Protein AF-A0A7X9F334-F1 (afdb_monomer_lite)

Structure (mmCIF, N/CA/C/O backbone):
data_AF-A0A7X9F334-F1
#
_entry.id   AF-A0A7X9F334-F1
#
loop_
_atom_site.group_PDB
_atom_site.id
_atom_site.type_symbol
_atom_site.label_atom_id
_atom_site.label_alt_id
_atom_site.label_comp_id
_atom_site.label_asym_id
_atom_site.label_entity_id
_atom_site.label_seq_id
_atom_site.pdbx_PDB_ins_code
_atom_site.Cartn_x
_atom_site.Cartn_y
_atom_site.Cartn_z
_atom_site.occupancy
_atom_site.B_iso_or_equiv
_atom_site.auth_seq_id
_atom_site.auth_comp_id
_atom_site.auth_asym_id
_atom_site.auth_atom_id
_atom_site.pdbx_PDB_model_num
ATOM 1 N N . PRO A 1 1 ? 2.834 11.180 -16.392 1.00 85.88 1 PRO A N 1
ATOM 2 C CA . PRO A 1 1 ? 3.702 11.197 -15.188 1.00 85.88 1 PRO A CA 1
ATOM 3 C C . PRO A 1 1 ? 3.565 9.926 -14.331 1.00 85.88 1 PRO A C 1
ATOM 5 O O . PRO A 1 1 ? 4.465 9.110 -14.394 1.00 85.88 1 PRO A O 1
ATOM 8 N N . LEU A 1 2 ? 2.439 9.678 -13.640 1.00 90.38 2 LEU A N 1
ATOM 9 C CA . LEU A 1 2 ? 2.293 8.504 -12.752 1.00 90.38 2 LEU A CA 1
ATOM 10 C C . LEU A 1 2 ? 2.286 7.156 -13.491 1.00 90.38 2 LEU A C 1
ATOM 12 O O . LEU A 1 2 ? 3.055 6.263 -13.160 1.00 90.38 2 LEU A O 1
ATOM 16 N N . PHE A 1 3 ? 1.443 7.007 -14.516 1.00 93.62 3 PHE A N 1
ATOM 17 C CA . PHE A 1 3 ? 1.377 5.760 -15.290 1.00 93.62 3 PHE A CA 1
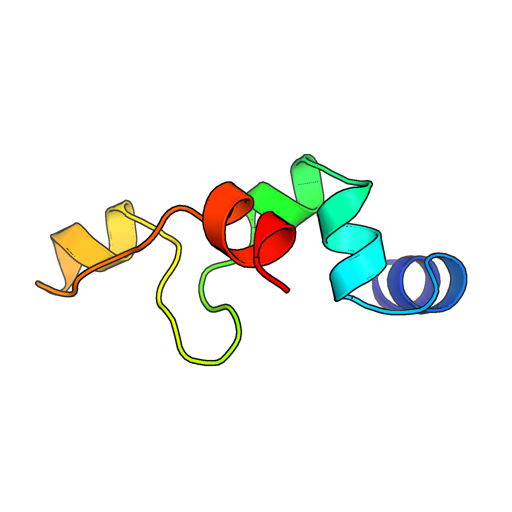ATOM 18 C C . PHE A 1 3 ? 2.697 5.424 -15.991 1.00 93.62 3 PHE A C 1
ATOM 20 O O . PHE A 1 3 ? 3.034 4.253 -16.123 1.00 93.62 3 PHE A O 1
ATOM 27 N N . GLN A 1 4 ? 3.461 6.449 -16.377 1.00 95.88 4 GLN A N 1
ATOM 28 C CA . GLN A 1 4 ? 4.801 6.277 -16.932 1.00 95.88 4 GLN A CA 1
ATOM 29 C C . GLN A 1 4 ? 5.753 5.710 -15.872 1.00 95.88 4 GLN A C 1
ATOM 31 O O . GLN A 1 4 ? 6.403 4.706 -16.128 1.00 95.88 4 GLN A O 1
ATOM 36 N N . SER A 1 5 ? 5.750 6.265 -14.656 1.00 94.00 5 SER A N 1
ATOM 37 C CA . SER A 1 5 ? 6.537 5.735 -13.535 1.00 94.00 5 SER A CA 1
ATOM 38 C C . SER A 1 5 ? 6.142 4.303 -13.161 1.00 94.00 5 SER A C 1
ATOM 40 O O . SER A 1 5 ? 7.006 3.501 -12.827 1.00 94.00 5 SER A O 1
ATOM 42 N N . ILE A 1 6 ? 4.855 3.946 -13.260 1.00 95.25 6 ILE A N 1
ATOM 43 C CA . ILE A 1 6 ? 4.389 2.561 -13.067 1.00 95.25 6 ILE A CA 1
ATOM 44 C C . ILE A 1 6 ? 4.974 1.639 -14.145 1.00 95.25 6 ILE A C 1
ATOM 46 O O . ILE A 1 6 ? 5.444 0.549 -13.823 1.00 95.25 6 ILE A O 1
ATOM 50 N N . ALA A 1 7 ? 4.945 2.063 -15.412 1.00 96.00 7 ALA A N 1
ATOM 51 C CA . ALA A 1 7 ? 5.491 1.286 -16.521 1.00 96.00 7 ALA A CA 1
ATOM 52 C C . ALA A 1 7 ? 7.014 1.103 -16.392 1.00 96.00 7 ALA A C 1
ATOM 54 O O . ALA A 1 7 ? 7.507 -0.014 -16.518 1.00 96.00 7 ALA A O 1
ATOM 55 N N . GLU A 1 8 ? 7.745 2.173 -16.071 1.00 96.00 8 GLU A N 1
ATOM 56 C CA . GLU A 1 8 ? 9.205 2.171 -15.895 1.00 96.00 8 GLU A CA 1
ATOM 57 C C . GLU A 1 8 ? 9.657 1.361 -14.678 1.00 96.00 8 GLU A C 1
ATOM 59 O O . GLU A 1 8 ? 10.682 0.687 -14.733 1.00 96.00 8 GLU A O 1
ATOM 64 N N . ALA A 1 9 ? 8.877 1.373 -13.594 1.00 95.06 9 ALA A N 1
ATOM 65 C CA . ALA A 1 9 ? 9.149 0.552 -12.422 1.00 95.06 9 ALA A CA 1
ATOM 66 C C . ALA A 1 9 ? 8.897 -0.945 -12.670 1.00 95.06 9 ALA A C 1
ATOM 68 O O . ALA A 1 9 ? 9.309 -1.755 -11.852 1.00 95.06 9 ALA A O 1
ATOM 69 N N . GLY A 1 10 ? 8.231 -1.340 -13.763 1.00 94.88 10 GLY A N 1
ATOM 70 C CA . GLY A 1 10 ? 7.858 -2.737 -14.011 1.00 94.88 10 GLY A CA 1
ATOM 71 C C . GLY A 1 10 ? 6.566 -3.165 -13.305 1.00 94.88 10 GLY A C 1
ATOM 72 O O . GLY A 1 10 ? 6.356 -4.349 -13.051 1.00 94.88 10 GLY A O 1
ATOM 73 N N . GLY A 1 11 ? 5.691 -2.208 -12.984 1.00 93.75 11 GLY A N 1
ATOM 74 C CA . GLY A 1 11 ? 4.385 -2.439 -12.373 1.00 93.75 11 GLY A CA 1
ATOM 75 C C . GLY A 1 11 ? 4.184 -1.698 -11.051 1.00 93.75 11 GLY A C 1
ATOM 76 O O . GLY A 1 11 ? 5.116 -1.176 -10.438 1.00 93.75 11 GLY A O 1
ATOM 77 N N . ILE A 1 12 ? 2.930 -1.663 -10.590 1.00 92.50 12 ILE A N 1
ATOM 78 C CA . ILE A 1 12 ? 2.542 -0.889 -9.401 1.00 92.50 12 ILE A CA 1
ATOM 79 C C . ILE A 1 12 ? 3.205 -1.413 -8.125 1.00 92.50 12 ILE A C 1
ATOM 81 O O . ILE A 1 12 ? 3.685 -0.623 -7.323 1.00 92.50 12 ILE A O 1
ATOM 85 N N . THR A 1 13 ? 3.310 -2.732 -7.957 1.00 92.44 13 THR A N 1
ATOM 86 C CA . THR A 1 13 ? 3.957 -3.330 -6.780 1.00 92.44 13 THR A CA 1
ATOM 87 C C . THR A 1 13 ? 5.418 -2.909 -6.674 1.00 92.44 13 THR A C 1
ATOM 89 O O . THR A 1 13 ? 5.893 -2.590 -5.587 1.00 92.44 13 THR A O 1
ATOM 92 N N . GLN A 1 14 ? 6.122 -2.853 -7.806 1.00 94.19 14 GLN A N 1
ATOM 93 C CA . GLN A 1 14 ? 7.524 -2.461 -7.829 1.00 94.19 14 GLN A CA 1
ATOM 94 C C . GLN A 1 14 ? 7.691 -0.960 -7.564 1.00 94.19 14 GLN A C 1
ATOM 96 O O . GLN A 1 14 ? 8.591 -0.565 -6.824 1.00 94.19 14 GLN A O 1
ATOM 101 N N . LEU A 1 15 ? 6.771 -0.129 -8.063 1.00 95.12 15 LEU A N 1
ATOM 102 C CA . LEU A 1 15 ? 6.726 1.289 -7.707 1.00 95.12 15 LEU A CA 1
ATOM 103 C C . LEU A 1 15 ? 6.496 1.490 -6.198 1.00 95.12 15 LEU A C 1
ATOM 105 O O . LEU A 1 15 ? 7.199 2.279 -5.581 1.00 95.12 15 LEU A O 1
ATOM 109 N N . LEU A 1 16 ? 5.583 0.736 -5.577 1.00 94.38 16 LEU A N 1
ATOM 110 C CA . LEU A 1 16 ? 5.310 0.812 -4.133 1.00 94.38 16 LEU A CA 1
ATOM 111 C C . LEU A 1 16 ? 6.491 0.355 -3.260 1.00 94.38 16 LEU A C 1
ATOM 113 O O . LEU A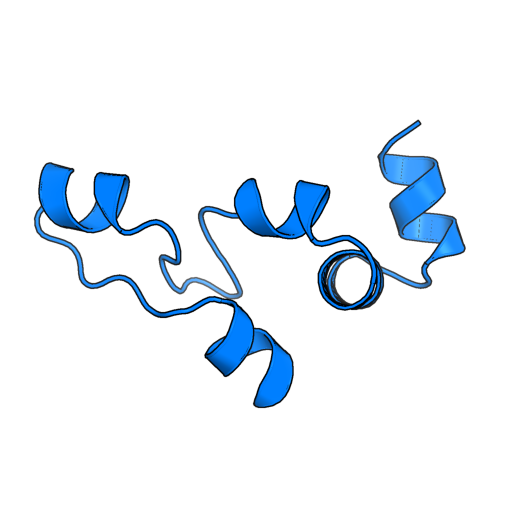 1 16 ? 6.702 0.888 -2.164 1.00 94.38 16 LEU A O 1
ATOM 117 N N . LYS A 1 17 ? 7.274 -0.622 -3.737 1.00 91.62 17 LYS A N 1
ATOM 118 C CA . LYS A 1 17 ? 8.516 -1.066 -3.082 1.00 91.62 17 LYS A CA 1
ATOM 119 C C . LYS A 1 17 ? 9.576 0.043 -3.091 1.00 91.62 17 LYS A C 1
ATOM 121 O O . LYS A 1 17 ? 10.254 0.227 -2.083 1.00 91.62 17 LYS A O 1
ATOM 126 N N . ASN A 1 18 ? 9.655 0.816 -4.173 1.00 91.75 18 ASN A N 1
ATOM 127 C CA . ASN A 1 18 ? 10.744 1.768 -4.406 1.00 91.75 18 ASN A CA 1
ATOM 128 C C . ASN A 1 18 ? 10.416 3.225 -4.039 1.00 91.75 18 ASN A C 1
ATOM 130 O O . ASN A 1 18 ?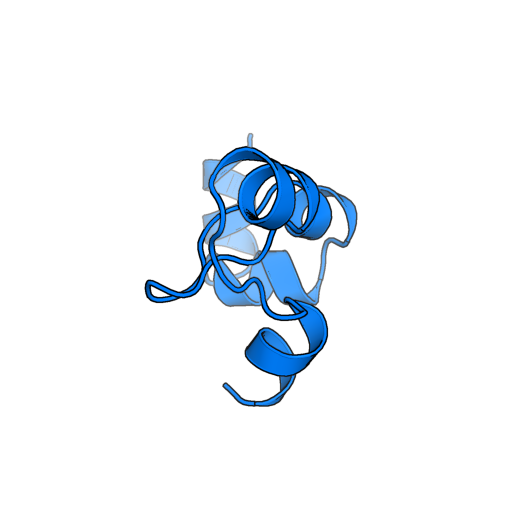 11.338 3.999 -3.798 1.00 91.75 18 ASN A O 1
ATOM 134 N N . ASP A 1 19 ? 9.136 3.603 -3.982 1.00 93.44 19 ASP A N 1
ATOM 135 C CA . ASP A 1 19 ? 8.692 4.975 -3.716 1.00 93.44 19 ASP A CA 1
ATOM 136 C C . ASP A 1 19 ? 7.804 5.050 -2.451 1.00 93.44 19 ASP A C 1
ATOM 138 O O . ASP A 1 19 ? 6.603 4.746 -2.497 1.00 93.44 19 ASP A O 1
ATOM 142 N N . PRO A 1 20 ? 8.367 5.484 -1.305 1.00 89.25 20 PRO A N 1
ATOM 143 C CA . PRO A 1 20 ? 7.618 5.674 -0.061 1.00 89.25 20 PRO A CA 1
ATOM 144 C C . PRO A 1 20 ? 6.503 6.727 -0.165 1.00 89.25 20 PRO A C 1
ATOM 146 O O . PRO A 1 20 ? 5.511 6.654 0.560 1.00 89.25 20 PRO A O 1
ATOM 149 N N . GLY A 1 21 ? 6.643 7.712 -1.057 1.00 90.69 21 GLY A N 1
ATOM 150 C CA . GLY A 1 21 ? 5.632 8.742 -1.278 1.00 90.69 21 GLY A CA 1
ATOM 151 C C . GLY A 1 21 ? 4.369 8.156 -1.901 1.00 90.69 21 GLY A C 1
ATOM 152 O O . GLY A 1 21 ? 3.266 8.407 -1.415 1.00 90.69 21 GLY A O 1
ATOM 153 N N . ILE A 1 22 ? 4.530 7.308 -2.920 1.00 92.50 22 ILE A N 1
ATOM 154 C CA . ILE A 1 22 ? 3.408 6.581 -3.533 1.00 92.50 22 ILE A CA 1
ATOM 155 C C . ILE A 1 22 ? 2.803 5.582 -2.540 1.00 92.50 22 ILE A C 1
ATOM 157 O O . ILE A 1 22 ? 1.580 5.449 -2.472 1.00 92.50 22 ILE A O 1
ATOM 161 N N . ARG A 1 23 ? 3.637 4.930 -1.720 1.00 91.56 23 ARG A N 1
ATOM 162 C CA . ARG A 1 23 ? 3.201 3.980 -0.687 1.00 91.56 23 ARG A CA 1
ATOM 163 C C . ARG A 1 23 ? 2.202 4.580 0.302 1.00 91.56 23 ARG A C 1
ATOM 165 O O . ARG A 1 23 ? 1.166 3.974 0.561 1.00 91.56 23 ARG A O 1
ATOM 172 N N . ASN A 1 24 ? 2.467 5.787 0.795 1.00 89.19 24 ASN A N 1
ATOM 173 C CA . ASN A 1 24 ? 1.582 6.476 1.742 1.00 89.19 24 ASN A CA 1
ATOM 174 C C . AS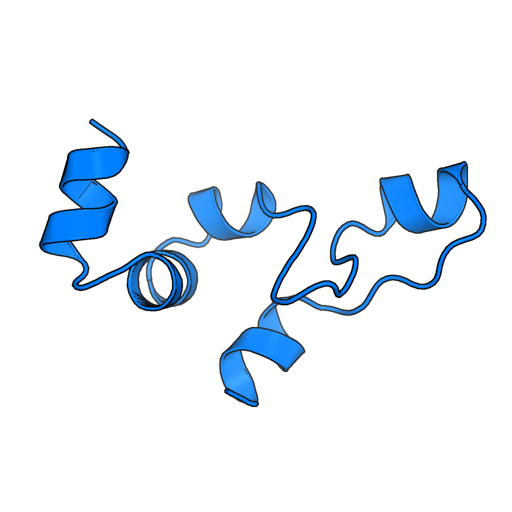N A 1 24 ? 0.199 6.817 1.153 1.00 89.19 24 ASN A C 1
ATOM 176 O O . ASN A 1 24 ? -0.749 7.065 1.898 1.00 89.19 24 ASN A O 1
ATOM 180 N N . GLY A 1 25 ? 0.070 6.826 -0.178 1.00 92.19 25 GLY A N 1
ATOM 181 C CA . GLY A 1 25 ? -1.187 7.071 -0.884 1.00 92.19 25 GLY A CA 1
ATOM 182 C C . GLY A 1 25 ? -2.073 5.835 -1.072 1.00 92.19 25 GLY A C 1
ATOM 183 O O . GLY A 1 25 ? -3.176 5.959 -1.603 1.00 92.19 25 GLY A O 1
ATOM 184 N N . VAL A 1 26 ? -1.625 4.641 -0.676 1.00 95.38 26 VAL A N 1
ATOM 185 C CA . VAL A 1 26 ? -2.388 3.402 -0.878 1.00 95.38 26 VAL A CA 1
ATOM 186 C C . VAL A 1 26 ? -3.417 3.214 0.233 1.00 95.38 26 VAL A C 1
ATOM 188 O O . VAL A 1 26 ? -3.083 3.124 1.415 1.00 95.38 26 VAL A O 1
ATOM 191 N N . TYR A 1 27 ? -4.684 3.097 -0.163 1.00 96.19 27 TYR A N 1
ATOM 192 C CA . TYR A 1 27 ? -5.794 2.794 0.746 1.00 96.19 27 TYR A CA 1
ATOM 193 C C . TYR A 1 27 ? -6.208 1.324 0.730 1.00 96.19 27 TYR A C 1
ATOM 195 O O . TYR A 1 27 ? -6.665 0.809 1.749 1.00 96.19 27 TYR A O 1
ATOM 203 N N . LEU A 1 28 ? -6.051 0.656 -0.412 1.00 95.44 28 LEU A N 1
ATOM 204 C CA . LEU A 1 28 ? -6.400 -0.744 -0.614 1.00 95.44 28 LEU A CA 1
ATOM 205 C C . LEU A 1 28 ? -5.265 -1.452 -1.347 1.00 95.44 28 LEU A C 1
ATOM 207 O O . LEU A 1 28 ? -4.819 -0.990 -2.396 1.00 95.44 28 LEU A O 1
ATOM 211 N N . PHE A 1 29 ? -4.858 -2.606 -0.830 1.00 95.12 29 PHE A N 1
ATOM 212 C CA . PHE A 1 29 ? -3.892 -3.491 -1.468 1.00 95.12 29 PHE A CA 1
ATOM 213 C C . PHE A 1 29 ? -4.451 -4.913 -1.498 1.00 95.12 29 PHE A C 1
ATOM 215 O O . PHE A 1 29 ? -4.703 -5.501 -0.450 1.00 95.12 29 PHE A O 1
ATOM 222 N N . ASN A 1 30 ? -4.705 -5.456 -2.694 1.00 92.06 30 ASN A N 1
ATOM 223 C CA . ASN A 1 30 ? -5.305 -6.786 -2.886 1.00 92.06 30 ASN A CA 1
ATOM 224 C C . ASN A 1 30 ? -6.566 -7.035 -2.029 1.00 92.06 30 ASN A C 1
ATOM 226 O O . ASN A 1 30 ? -6.743 -8.101 -1.447 1.00 92.06 30 ASN A O 1
ATOM 230 N N . GLY A 1 31 ? -7.439 -6.027 -1.925 1.00 93.38 31 GLY A N 1
ATOM 231 C CA . GLY A 1 31 ? -8.676 -6.095 -1.135 1.00 93.38 31 GLY A CA 1
ATOM 232 C C . GLY A 1 31 ? -8.500 -5.863 0.371 1.00 93.38 31 GLY A C 1
ATOM 233 O O . GLY A 1 31 ? -9.489 -5.841 1.097 1.00 93.38 31 GLY A O 1
ATOM 234 N N . ILE A 1 32 ? -7.272 -5.650 0.846 1.00 95.81 32 ILE A N 1
ATOM 235 C CA . ILE A 1 32 ? -6.964 -5.358 2.247 1.00 95.81 32 ILE A CA 1
ATOM 236 C C . ILE A 1 32 ? -6.874 -3.846 2.433 1.00 95.81 32 ILE A C 1
ATOM 238 O O . ILE A 1 32 ? -6.146 -3.169 1.706 1.00 95.81 32 ILE A O 1
ATOM 242 N N . LEU A 1 33 ? -7.601 -3.316 3.417 1.00 97.44 33 LEU A N 1
ATOM 243 C CA . LEU A 1 33 ? -7.506 -1.915 3.815 1.00 97.44 33 LEU A CA 1
ATOM 244 C C . LEU A 1 33 ? -6.144 -1.652 4.466 1.00 97.44 33 LEU A C 1
ATOM 246 O O . LEU A 1 33 ? -5.760 -2.354 5.400 1.00 97.44 33 LEU A O 1
ATOM 250 N N . THR A 1 34 ? -5.434 -0.628 4.006 1.00 96.69 34 THR A N 1
ATOM 251 C CA . THR A 1 34 ? -4.094 -0.284 4.515 1.00 96.69 34 THR A CA 1
ATOM 252 C C . THR A 1 34 ? -4.059 1.021 5.290 1.00 96.69 34 THR A C 1
ATOM 254 O O . THR A 1 34 ? -3.153 1.259 6.081 1.00 96.69 34 THR A O 1
ATOM 257 N N . ASN A 1 35 ? -5.065 1.872 5.103 1.00 96.50 35 ASN A N 1
ATOM 258 C CA . ASN A 1 35 ? -5.133 3.160 5.771 1.00 96.50 35 ASN A CA 1
ATOM 259 C C . ASN A 1 35 ? -5.867 3.065 7.109 1.00 96.50 35 ASN A C 1
ATOM 261 O O . ASN A 1 35 ? -7.071 2.807 7.159 1.00 96.50 35 ASN A O 1
ATOM 265 N N . GLU A 1 36 ? -5.133 3.328 8.186 1.00 95.38 36 GLU A N 1
ATOM 266 C CA . GLU A 1 36 ? -5.655 3.259 9.548 1.00 95.38 36 GLU A CA 1
ATOM 267 C C . GLU A 1 36 ? -6.739 4.306 9.824 1.00 95.38 36 GLU A C 1
ATOM 269 O O . GLU A 1 36 ? -7.745 3.993 10.455 1.00 95.38 36 GLU A O 1
ATOM 274 N N . THR A 1 37 ? -6.603 5.526 9.297 1.00 95.50 37 THR A N 1
ATOM 275 C CA . THR A 1 37 ? -7.608 6.584 9.479 1.00 95.50 37 THR A CA 1
ATOM 276 C C . THR A 1 37 ? -8.968 6.169 8.915 1.00 95.50 37 THR A C 1
ATOM 278 O O . THR A 1 37 ? -9.998 6.382 9.555 1.00 95.50 37 THR A O 1
ATOM 281 N N . LEU A 1 38 ? -8.990 5.540 7.736 1.00 95.75 38 LEU A N 1
ATOM 282 C CA . LEU A 1 38 ? -10.209 4.969 7.161 1.00 95.75 38 LEU A CA 1
ATOM 283 C C . LEU A 1 38 ? -10.706 3.779 7.994 1.00 95.75 38 LEU A C 1
ATOM 285 O O . LEU A 1 38 ? -11.909 3.671 8.224 1.00 95.75 38 LEU A O 1
ATOM 289 N N . GLY A 1 39 ? -9.801 2.931 8.489 1.00 96.88 39 GLY A N 1
ATOM 290 C CA . GLY A 1 39 ? -10.140 1.814 9.375 1.00 96.88 39 GLY A CA 1
ATOM 291 C C . GLY A 1 39 ? -10.889 2.275 10.623 1.00 96.88 39 GLY A C 1
ATOM 292 O O . GLY A 1 39 ? -12.013 1.846 10.872 1.00 96.88 39 GLY A O 1
ATOM 293 N N . GLN A 1 40 ? -10.326 3.243 11.343 1.00 96.69 40 GLN A N 1
ATOM 294 C CA . GLN A 1 40 ? -10.932 3.830 12.538 1.00 96.69 40 GLN A CA 1
ATOM 295 C C . GLN A 1 40 ? -12.260 4.533 12.225 1.00 96.69 40 GLN A C 1
ATOM 297 O O . GLN A 1 40 ? -13.242 4.351 12.942 1.00 96.69 40 GLN A O 1
ATOM 302 N N . LYS A 1 41 ? -12.324 5.299 11.127 1.00 97.50 41 LYS A N 1
ATOM 303 C CA . LYS A 1 41 ? -13.527 6.050 10.737 1.00 97.50 41 LYS A CA 1
ATOM 304 C C . LYS A 1 41 ? -14.720 5.152 10.401 1.00 97.50 41 LYS A C 1
ATOM 306 O O . LYS A 1 41 ? -15.856 5.541 10.660 1.00 97.50 41 LYS A O 1
ATOM 311 N N . PHE A 1 42 ? -14.475 3.990 9.802 1.00 96.38 42 PHE A N 1
ATOM 312 C CA . PHE A 1 42 ? -15.526 3.089 9.319 1.00 96.38 42 PHE A CA 1
ATOM 313 C C . PHE A 1 42 ? -15.653 1.792 10.133 1.00 96.38 42 PHE A C 1
ATOM 315 O O . PHE A 1 42 ? -16.443 0.927 9.764 1.00 96.38 42 PHE A O 1
ATOM 322 N N . GLY A 1 43 ? -14.899 1.640 11.227 1.00 96.25 43 GLY A N 1
ATOM 323 C CA . GLY A 1 43 ? -14.910 0.427 12.053 1.00 96.25 43 GLY A CA 1
ATOM 324 C C . GLY A 1 43 ? -14.341 -0.807 11.342 1.00 96.25 43 GLY A C 1
ATOM 325 O O . GLY A 1 43 ? -14.762 -1.927 11.619 1.00 96.25 43 GLY A O 1
ATOM 326 N N . MET A 1 44 ? -13.413 -0.608 10.403 1.00 96.25 44 MET A N 1
ATOM 327 C CA . MET A 1 44 ? -12.770 -1.670 9.627 1.00 96.25 44 MET A CA 1
ATOM 328 C C . MET A 1 44 ? -11.345 -1.935 10.116 1.00 96.25 44 MET A C 1
ATOM 330 O O . MET A 1 44 ? -10.644 -1.035 10.572 1.00 96.25 44 MET A O 1
ATOM 334 N N . ILE A 1 45 ? -10.887 -3.177 9.960 1.00 95.06 45 ILE A N 1
ATOM 335 C CA . ILE A 1 45 ? -9.506 -3.556 10.273 1.00 95.06 45 ILE A CA 1
ATOM 336 C C . ILE A 1 45 ? -8.601 -3.131 9.113 1.00 95.06 45 ILE A C 1
ATOM 338 O O . ILE A 1 45 ? -8.796 -3.579 7.983 1.00 95.06 45 ILE A O 1
ATOM 342 N N . SER A 1 46 ? -7.588 -2.314 9.401 1.00 97.25 46 SER A N 1
ATOM 343 C CA . SER A 1 46 ? -6.487 -2.022 8.480 1.00 97.25 46 SER A CA 1
ATOM 344 C C . SER A 1 46 ? -5.250 -2.870 8.792 1.00 97.25 46 SER A C 1
ATOM 346 O O . SER A 1 46 ? -5.050 -3.300 9.929 1.00 97.25 46 SER A O 1
ATOM 348 N N . LYS A 1 47 ? -4.397 -3.103 7.792 1.00 95.88 47 LYS A N 1
ATOM 349 C CA . LYS A 1 47 ? -3.090 -3.759 7.948 1.00 95.88 47 LYS A CA 1
ATOM 350 C C . LYS A 1 47 ? -1.975 -2.882 7.396 1.00 95.88 47 LYS A C 1
ATOM 352 O O . LYS A 1 47 ? -2.172 -2.179 6.413 1.00 95.88 47 LYS A O 1
ATOM 357 N N . ASP A 1 48 ? -0.803 -2.976 8.011 1.00 94.12 48 ASP A N 1
ATOM 358 C CA . ASP A 1 48 ? 0.392 -2.274 7.552 1.00 94.12 48 ASP A CA 1
ATOM 359 C C . ASP A 1 48 ? 0.770 -2.724 6.131 1.00 94.12 48 ASP A C 1
ATOM 361 O O . ASP A 1 48 ? 0.959 -3.915 5.867 1.00 94.12 48 ASP A O 1
ATOM 365 N N . LEU 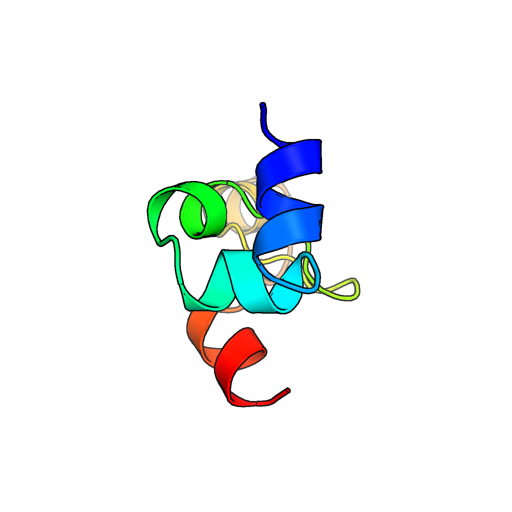A 1 49 ? 0.861 -1.760 5.216 1.00 95.25 49 LEU A N 1
ATOM 366 C CA . LEU A 1 49 ? 1.202 -2.004 3.822 1.00 95.25 49 LEU A CA 1
ATOM 367 C C . LEU A 1 49 ? 2.623 -2.555 3.650 1.00 95.25 49 LEU A C 1
ATOM 369 O O . LEU A 1 49 ? 2.827 -3.377 2.760 1.00 95.25 49 LEU A O 1
ATOM 373 N N . ASP A 1 50 ? 3.582 -2.174 4.493 1.00 92.44 50 ASP A N 1
ATOM 374 C CA . ASP A 1 50 ? 4.956 -2.683 4.422 1.00 92.44 50 ASP A CA 1
ATOM 375 C C . ASP A 1 50 ? 5.015 -4.178 4.717 1.00 92.44 50 ASP A C 1
ATOM 377 O O . ASP A 1 50 ? 5.738 -4.928 4.052 1.00 92.44 50 ASP A O 1
ATOM 381 N N . LEU A 1 51 ? 4.187 -4.635 5.659 1.00 93.19 51 LEU A N 1
ATOM 382 C CA . LEU A 1 51 ? 4.044 -6.057 5.958 1.00 93.19 51 LEU A CA 1
ATOM 383 C C . LEU A 1 51 ? 3.428 -6.813 4.779 1.00 93.19 51 LEU A C 1
ATOM 385 O O . LEU A 1 51 ? 3.879 -7.909 4.454 1.00 93.19 51 LEU A O 1
ATOM 389 N N . LEU A 1 52 ? 2.424 -6.230 4.117 1.00 93.56 52 LEU A N 1
ATOM 390 C CA . LEU A 1 52 ? 1.795 -6.844 2.947 1.00 93.56 52 LEU A CA 1
ATOM 391 C C . LEU A 1 52 ? 2.781 -6.923 1.776 1.00 93.56 52 LEU A C 1
ATOM 393 O O . LEU A 1 52 ? 2.987 -7.995 1.224 1.00 93.56 52 LEU A O 1
ATOM 397 N N . ILE A 1 53 ? 3.443 -5.820 1.431 1.00 91.44 53 ILE A N 1
ATOM 398 C CA . ILE A 1 53 ? 4.402 -5.756 0.319 1.00 91.44 53 ILE A CA 1
ATOM 399 C C . ILE A 1 53 ? 5.611 -6.680 0.541 1.00 91.44 53 ILE A C 1
ATOM 401 O O . ILE A 1 53 ? 6.199 -7.149 -0.430 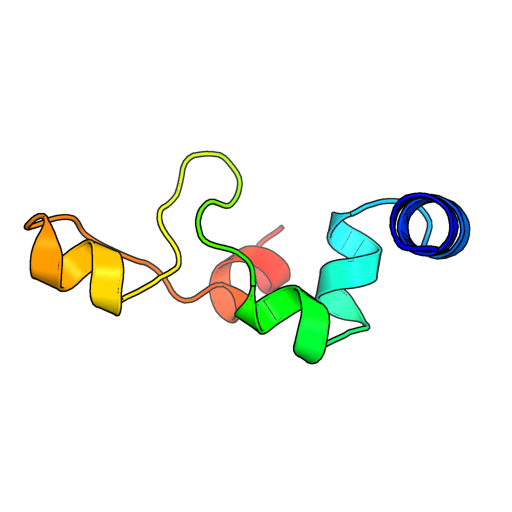1.00 91.44 53 ILE A O 1
ATOM 405 N N . SER A 1 54 ? 5.997 -6.930 1.794 1.00 89.12 54 SER A N 1
ATOM 406 C CA . SER A 1 54 ? 7.096 -7.849 2.125 1.00 89.12 54 SER A CA 1
ATOM 407 C C . SER A 1 54 ? 6.681 -9.322 2.073 1.00 89.12 54 SER A C 1
ATOM 409 O O . SER A 1 54 ? 7.524 -10.185 1.845 1.00 89.12 54 SER A O 1
ATOM 411 N N . ALA A 1 55 ? 5.399 -9.617 2.299 1.00 85.62 55 ALA A N 1
ATOM 412 C CA . ALA A 1 55 ? 4.858 -10.974 2.264 1.00 85.62 55 ALA A CA 1
ATOM 413 C C . ALA A 1 55 ? 4.527 -11.473 0.842 1.00 85.62 55 ALA A C 1
ATOM 415 O O . ALA A 1 55 ? 4.353 -12.680 0.663 1.00 85.62 55 ALA A O 1
ATOM 416 N N . PHE A 1 56 ? 4.431 -10.565 -0.140 1.00 70.81 56 PHE A N 1
ATOM 417 C CA . PHE A 1 56 ? 4.079 -10.837 -1.541 1.00 70.81 56 PHE A CA 1
ATOM 418 C C . PHE A 1 56 ? 5.182 -10.402 -2.529 1.00 70.81 56 PHE A C 1
ATOM 420 O O . PHE A 1 56 ? 5.399 -11.154 -3.501 1.00 70.81 56 PHE A O 1
#

Sequence (56 aa):
PLFQSIAEAGGITQLLKNDPGIRNGVYLFNGILTNETLGQKFGMISKDLDLLISAF

Secondary structure (DSSP, 8-state):
-HHHHHHHTTSHHHHHHH-HHHHHT-SEETTEE--HHHHHHHT-----HHHHHHH-

Foldseek 3Di:
DVVVCQVVLVHDLSCCVVDVVVVVVDQDDPNAGADVVVCVVVVHDHDHVVVVSVVD

Radius of gyration: 12.06 Å; chains: 1; bounding box: 26×22×30 Å

pLDDT: mean 93.5, std 4.05, range [70.81, 97.5]